Protein AF-H8K9Y7-F1 (afdb_monomer)

Secondary structure (DSSP, 8-state):
-PPPPP--GGG-------------------------------HHHHHHHHHHHHHTT--HHHHHHHHHHHHHHHHT-

pLDDT: mean 77.6, std 19.09, range [39.56, 97.69]

Foldseek 3Di:
DPDDDDDCPVVDDPPPPPPCPVPPPPPPDPDPPDDDDDDDDDPVVVVVLVVVCVVVVHDSVRVVVVVVVVVCVVVPD

Mean predicted aligned error: 16.08 Å

Radius of gyration: 24.53 Å; Cα contacts (8 Å, |Δi|>4): 10; chains: 1; bounding box: 80×37×38 Å

Sequence (77 aa):
MRKKKFDLTSDLVEVSHATQIAKANNENKASSKVVLITLSIEEARRADFKSWCARHRFKMNEAFMEGFKLLKEKHGE

Structure (mmCIF, N/CA/C/O backbone):
data_AF-H8K9Y7-F1
#
_entry.id   AF-H8K9Y7-F1
#
loop_
_atom_site.group_PDB
_atom_site.id
_atom_site.type_symbol
_atom_site.label_atom_id
_atom_site.label_alt_id
_atom_site.label_comp_id
_atom_site.label_asym_id
_atom_site.label_entity_id
_atom_site.label_seq_id
_atom_site.pdbx_PDB_ins_code
_atom_site.Cartn_x
_atom_site.Cartn_y
_atom_site.Cartn_z
_atom_site.occupancy
_atom_site.B_iso_or_equiv
_atom_site.auth_seq_id
_atom_site.auth_comp_id
_atom_site.auth_asym_id
_atom_site.auth_atom_id
_atom_site.pdbx_PDB_model_num
ATOM 1 N N . MET A 1 1 ? 61.830 -22.531 18.815 1.00 54.16 1 MET A N 1
ATOM 2 C CA . MET A 1 1 ? 61.020 -21.321 19.090 1.00 54.16 1 MET A CA 1
ATOM 3 C C . MET A 1 1 ? 59.696 -21.435 18.347 1.00 54.16 1 MET A C 1
ATOM 5 O O . MET A 1 1 ? 59.696 -21.398 17.123 1.00 54.16 1 MET A O 1
ATOM 9 N N . ARG A 1 2 ? 58.577 -21.670 19.047 1.00 60.72 2 ARG A N 1
ATOM 10 C CA . ARG A 1 2 ? 57.253 -21.709 18.403 1.00 60.72 2 ARG A CA 1
ATOM 11 C C . ARG A 1 2 ? 56.885 -20.281 17.992 1.00 60.72 2 ARG A C 1
ATOM 13 O O . ARG A 1 2 ? 56.812 -19.410 18.854 1.00 60.72 2 ARG A O 1
ATOM 20 N N . LYS A 1 3 ? 56.717 -20.032 16.690 1.00 66.75 3 LYS A N 1
ATOM 21 C CA . LYS A 1 3 ? 56.280 -18.725 16.180 1.00 66.75 3 LYS A CA 1
ATOM 22 C C . LYS A 1 3 ? 54.887 -18.432 16.747 1.00 66.75 3 LYS A C 1
ATOM 24 O O . LYS A 1 3 ? 53.981 -19.246 16.572 1.00 66.75 3 LYS A O 1
ATOM 29 N N . LYS A 1 4 ? 54.731 -17.309 17.459 1.00 71.12 4 LYS A N 1
ATOM 30 C CA . LYS A 1 4 ? 53.416 -16.833 17.907 1.00 71.12 4 LYS A CA 1
ATOM 31 C C . LYS A 1 4 ? 52.568 -16.567 16.663 1.00 71.12 4 LYS A C 1
ATOM 33 O O . LYS A 1 4 ? 53.016 -15.859 15.763 1.00 71.12 4 LYS A O 1
ATOM 38 N N . LYS A 1 5 ? 51.383 -17.180 16.595 1.00 73.06 5 LYS A N 1
ATOM 39 C CA . LYS A 1 5 ? 50.387 -16.843 15.576 1.00 73.06 5 LYS A CA 1
ATOM 40 C C . LYS A 1 5 ? 49.950 -15.402 15.817 1.00 73.06 5 LYS A C 1
ATOM 42 O O . LYS A 1 5 ? 49.731 -15.015 16.960 1.00 73.06 5 LYS A O 1
ATOM 47 N N . PHE A 1 6 ? 49.903 -14.631 14.740 1.00 69.81 6 PHE A N 1
ATOM 48 C CA . PHE A 1 6 ? 49.375 -13.278 14.748 1.00 69.81 6 PHE A CA 1
ATOM 49 C C . PHE A 1 6 ? 47.876 -13.374 15.045 1.00 69.81 6 PHE A C 1
ATOM 51 O O . PHE A 1 6 ? 47.154 -14.046 14.308 1.00 69.81 6 PHE A O 1
ATOM 58 N N . ASP A 1 7 ? 47.455 -12.806 16.171 1.00 74.69 7 ASP A N 1
ATOM 59 C CA . ASP A 1 7 ? 46.074 -12.842 16.635 1.00 74.69 7 ASP A CA 1
ATOM 60 C C . ASP A 1 7 ? 45.474 -11.448 16.460 1.00 74.69 7 ASP A C 1
ATOM 62 O O . ASP A 1 7 ? 45.901 -10.498 17.108 1.00 74.69 7 ASP A O 1
ATOM 66 N N . LEU A 1 8 ? 44.537 -11.340 15.520 1.00 69.50 8 LEU A N 1
ATOM 67 C CA . LEU A 1 8 ? 43.827 -10.108 15.175 1.00 69.50 8 LEU A CA 1
ATOM 68 C C . LEU A 1 8 ? 42.541 -9.936 15.991 1.00 69.50 8 L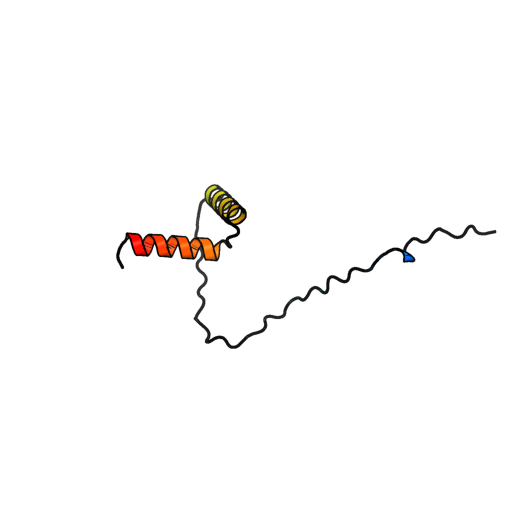EU A C 1
ATOM 70 O O . LEU A 1 8 ? 41.801 -8.981 15.773 1.00 69.50 8 LEU A O 1
ATOM 74 N N . THR A 1 9 ? 42.245 -10.851 16.921 1.00 67.94 9 THR A N 1
ATOM 75 C CA . THR A 1 9 ? 41.021 -10.758 17.726 1.00 67.94 9 THR A CA 1
ATOM 76 C C . THR A 1 9 ? 41.010 -9.562 18.674 1.00 67.94 9 THR A C 1
ATOM 78 O O . THR A 1 9 ? 39.932 -9.142 19.083 1.00 67.94 9 THR A O 1
ATOM 81 N N . SER A 1 10 ? 42.165 -8.951 18.959 1.00 66.00 10 SER A N 1
ATOM 82 C CA . SER A 1 10 ? 42.245 -7.685 19.698 1.00 66.00 10 SER A CA 1
ATOM 83 C C . SER A 1 10 ? 41.715 -6.478 18.918 1.00 66.00 10 SER A C 1
ATOM 85 O O . SER A 1 10 ? 41.297 -5.507 19.542 1.00 66.00 10 SER A O 1
ATOM 87 N N . ASP A 1 11 ? 41.720 -6.532 17.582 1.00 66.00 11 ASP A N 1
ATOM 88 C CA . ASP A 1 11 ? 41.290 -5.423 16.714 1.00 66.00 11 ASP A CA 1
ATOM 89 C C . ASP A 1 11 ? 39.809 -5.535 16.306 1.00 66.00 11 ASP A C 1
ATOM 91 O O . ASP A 1 11 ? 39.274 -4.675 15.601 1.00 66.00 11 ASP A O 1
ATOM 95 N N . LEU A 1 12 ? 39.119 -6.590 16.751 1.00 70.06 12 LEU A N 1
ATOM 96 C CA . LEU A 1 12 ? 37.678 -6.731 16.572 1.00 70.06 12 LEU A CA 1
ATOM 97 C C . LEU A 1 12 ? 36.957 -5.806 17.556 1.00 70.06 12 LEU A C 1
ATOM 99 O O . LEU A 1 12 ? 36.801 -6.115 18.735 1.00 70.06 12 LEU A O 1
ATOM 103 N N . VAL A 1 13 ? 36.468 -4.673 17.054 1.00 66.94 13 VAL A N 1
ATOM 104 C CA . VAL A 1 13 ? 35.472 -3.872 17.770 1.00 66.94 13 VAL A CA 1
ATOM 105 C C . VAL A 1 13 ? 34.163 -4.655 17.769 1.00 66.94 13 VAL A C 1
ATOM 107 O O . VAL A 1 13 ? 33.493 -4.769 16.741 1.00 66.94 13 VAL A O 1
ATOM 110 N N . GLU A 1 14 ? 33.796 -5.206 18.923 1.00 63.72 14 GLU A N 1
ATOM 111 C CA . GLU A 1 14 ? 32.490 -5.820 19.128 1.00 63.72 14 GLU A CA 1
ATOM 112 C C . GLU A 1 14 ? 31.425 -4.715 19.123 1.00 63.72 14 GLU A C 1
ATOM 114 O O . GLU A 1 14 ? 31.110 -4.092 20.137 1.00 63.72 14 GLU A O 1
ATOM 119 N N . VAL A 1 15 ? 30.883 -4.421 17.940 1.00 59.78 15 VAL A N 1
ATOM 120 C CA . VAL A 1 15 ? 29.696 -3.580 17.817 1.00 59.78 15 VAL A CA 1
ATOM 121 C C . VAL A 1 15 ? 28.519 -4.429 18.269 1.00 59.78 15 VAL A C 1
ATOM 123 O O . VAL A 1 15 ? 27.862 -5.104 17.475 1.00 59.78 15 VAL A O 1
ATOM 126 N N . SER A 1 16 ? 28.247 -4.402 19.572 1.00 55.41 16 SER A N 1
ATOM 127 C CA . SER A 1 16 ? 26.967 -4.839 20.097 1.00 55.41 16 SER A CA 1
ATOM 128 C C . SER A 1 16 ? 25.907 -3.909 19.511 1.00 55.41 16 SER A C 1
ATOM 130 O O . SER A 1 16 ? 25.585 -2.863 20.079 1.00 55.41 16 SER A O 1
ATOM 132 N N . HIS A 1 17 ? 25.339 -4.280 18.363 1.00 52.34 17 HIS A N 1
ATOM 133 C CA . HIS A 1 17 ? 23.987 -3.866 18.047 1.00 52.34 17 HIS A CA 1
ATOM 134 C C . HIS A 1 17 ? 23.137 -4.510 19.129 1.00 52.34 17 HIS A C 1
ATOM 136 O O . HIS A 1 17 ? 22.686 -5.648 18.990 1.00 52.34 17 HIS A O 1
ATOM 142 N N . ALA A 1 18 ? 22.986 -3.789 20.246 1.00 46.38 18 ALA A N 1
ATOM 143 C CA . ALA A 1 18 ? 21.896 -3.982 21.166 1.00 46.38 18 ALA A CA 1
ATOM 144 C C . ALA A 1 18 ? 20.668 -3.938 20.275 1.00 46.38 18 ALA A C 1
ATOM 146 O O . ALA A 1 18 ? 20.179 -2.879 19.876 1.00 46.38 18 ALA A O 1
ATOM 147 N N . THR A 1 19 ? 20.247 -5.131 19.877 1.00 47.78 19 THR A N 1
ATOM 148 C CA . THR A 1 19 ? 18.972 -5.366 19.261 1.00 47.78 19 THR A CA 1
ATOM 149 C C . THR A 1 19 ? 18.055 -5.086 20.426 1.00 47.78 19 THR A C 1
ATOM 151 O O . THR A 1 19 ? 17.707 -5.971 21.204 1.00 47.78 19 THR A O 1
ATOM 154 N N . GLN A 1 20 ? 17.741 -3.805 20.613 1.00 47.16 20 GLN A N 1
ATOM 155 C CA . GLN A 1 20 ? 16.513 -3.408 21.243 1.00 47.16 20 GLN A CA 1
ATOM 156 C C . GLN A 1 20 ? 15.451 -3.971 20.307 1.00 47.16 20 GLN A C 1
ATOM 158 O O . GLN A 1 20 ? 14.896 -3.292 19.449 1.00 47.16 20 GLN A O 1
ATOM 163 N N . ILE A 1 21 ? 15.186 -5.268 20.473 1.00 48.94 21 ILE A N 1
ATOM 164 C CA . ILE A 1 21 ? 13.842 -5.786 20.414 1.00 48.94 21 ILE A CA 1
ATOM 165 C C . ILE A 1 21 ? 13.145 -4.943 21.469 1.00 48.94 21 ILE A C 1
ATOM 167 O O . ILE A 1 21 ? 13.141 -5.273 22.656 1.00 48.94 21 ILE A O 1
ATOM 171 N N . ALA A 1 22 ? 12.677 -3.770 21.048 1.00 43.25 22 ALA A N 1
ATOM 172 C CA . ALA A 1 22 ? 11.723 -3.005 21.794 1.00 43.25 22 ALA A CA 1
ATOM 173 C C . ALA A 1 22 ? 10.527 -3.945 21.899 1.00 43.25 22 ALA A C 1
ATOM 175 O O . ALA A 1 22 ? 9.700 -4.052 20.994 1.00 43.25 22 ALA A O 1
ATOM 176 N N . LYS A 1 23 ? 10.507 -4.709 22.999 1.00 45.62 23 LYS A N 1
ATOM 177 C CA . LYS A 1 23 ? 9.284 -5.205 23.603 1.00 45.62 23 LYS A CA 1
ATOM 178 C C . LYS A 1 23 ? 8.314 -4.049 23.488 1.00 45.62 23 LYS A C 1
ATOM 180 O O . LYS A 1 23 ? 8.639 -2.954 23.940 1.00 45.62 23 LYS A O 1
ATOM 185 N N . ALA A 1 24 ? 7.211 -4.297 22.793 1.00 44.75 24 ALA A N 1
ATOM 186 C CA . ALA A 1 24 ? 6.144 -3.344 22.600 1.00 44.75 24 ALA A CA 1
ATOM 187 C C . ALA A 1 24 ? 5.889 -2.620 23.925 1.00 44.75 24 ALA A C 1
ATOM 189 O O . ALA A 1 24 ? 5.325 -3.196 24.857 1.00 44.75 24 ALA A O 1
ATOM 190 N N . ASN A 1 25 ? 6.357 -1.374 24.019 1.00 39.56 25 ASN A N 1
ATOM 191 C CA . ASN A 1 25 ? 5.866 -0.468 25.029 1.00 39.56 25 ASN A CA 1
ATOM 192 C C . ASN A 1 25 ? 4.414 -0.238 24.632 1.00 39.56 25 ASN A C 1
ATOM 194 O O . ASN A 1 25 ? 4.111 0.489 23.686 1.00 39.56 25 ASN A O 1
ATOM 198 N N . ASN A 1 26 ? 3.531 -0.950 25.330 1.00 49.00 26 ASN A N 1
ATOM 199 C CA . ASN A 1 26 ? 2.138 -0.587 25.513 1.00 49.00 26 ASN A CA 1
ATOM 200 C C . ASN A 1 26 ? 2.126 0.777 26.213 1.00 49.00 26 ASN A C 1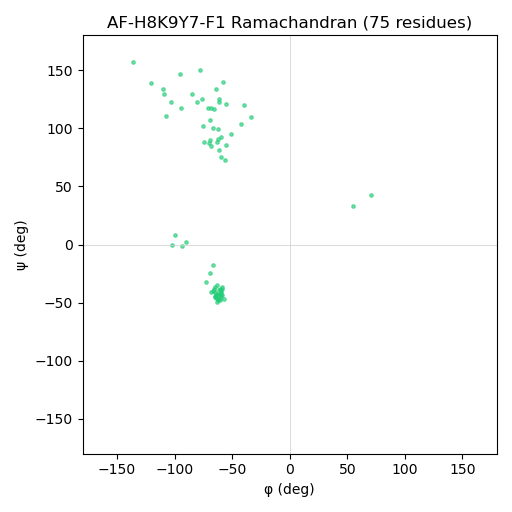
ATOM 202 O O . ASN A 1 26 ? 1.910 0.891 27.417 1.00 49.00 26 ASN A O 1
ATOM 206 N N . GLU A 1 27 ? 2.434 1.827 25.460 1.00 46.31 27 GLU A N 1
ATOM 207 C CA . GLU A 1 27 ? 2.061 3.167 25.855 1.00 46.31 27 GLU A CA 1
ATOM 208 C C . GLU A 1 27 ? 0.539 3.225 25.758 1.00 46.31 27 GLU A C 1
ATOM 210 O O . GLU A 1 27 ? -0.033 3.039 24.682 1.00 46.31 27 GLU A O 1
ATOM 215 N N . ASN A 1 28 ? -0.104 3.447 26.905 1.00 49.69 28 ASN A N 1
ATOM 216 C CA . ASN A 1 28 ? -1.515 3.791 27.060 1.00 49.69 28 ASN A CA 1
ATOM 217 C C . ASN A 1 28 ? -1.857 5.058 26.248 1.00 49.69 28 ASN A C 1
ATOM 219 O O . ASN A 1 28 ? -2.082 6.134 26.797 1.00 49.69 28 ASN A O 1
ATOM 223 N N . LYS A 1 29 ? -1.912 4.948 24.922 1.00 48.88 29 LYS A N 1
ATOM 224 C CA . LYS A 1 29 ? -2.706 5.827 24.070 1.00 48.88 29 LYS A CA 1
ATOM 225 C C . LYS A 1 29 ? -4.102 5.244 24.062 1.00 48.88 29 LYS A C 1
ATOM 227 O O . LYS A 1 29 ? -4.238 4.045 23.832 1.00 48.88 29 LYS A O 1
ATOM 232 N N . ALA A 1 30 ? -5.110 6.080 24.327 1.00 50.28 30 ALA A N 1
ATOM 233 C CA . ALA A 1 30 ? -6.521 5.751 24.136 1.00 50.28 30 ALA A CA 1
ATOM 234 C C . ALA A 1 30 ? -6.640 4.834 22.917 1.00 50.28 30 ALA A C 1
ATOM 236 O O . ALA A 1 30 ? -6.292 5.258 21.814 1.00 50.28 30 ALA A O 1
ATOM 237 N N . SER A 1 31 ? -6.959 3.556 23.150 1.00 57.25 31 SER A N 1
ATOM 238 C CA . SER A 1 31 ? -6.756 2.509 22.156 1.00 57.25 31 SER A CA 1
ATOM 239 C C . SER A 1 31 ? -7.758 2.731 21.033 1.00 57.25 31 SER A C 1
ATOM 241 O O . SER A 1 31 ? -8.881 2.218 21.067 1.00 57.25 31 SER A O 1
ATOM 243 N N . SER A 1 32 ? -7.384 3.551 20.054 1.00 67.75 32 SER A N 1
ATOM 244 C CA . SER A 1 32 ? -8.088 3.604 18.793 1.00 67.75 32 SER A CA 1
ATOM 245 C C . SER A 1 32 ? -8.079 2.173 18.279 1.00 67.75 32 SER A C 1
ATOM 247 O O . SER A 1 32 ? -7.033 1.528 18.204 1.00 67.75 32 SER A O 1
ATOM 249 N N . LYS A 1 33 ? -9.268 1.611 18.059 1.00 81.44 33 LYS A N 1
ATOM 250 C CA . LYS A 1 33 ? -9.397 0.249 17.550 1.00 81.44 33 LYS A CA 1
ATOM 251 C C . LYS A 1 33 ? -8.744 0.230 16.170 1.00 81.44 33 LYS A C 1
ATOM 253 O O . LYS A 1 33 ? -9.332 0.704 15.203 1.00 81.44 33 LYS A O 1
ATOM 258 N N . VAL A 1 34 ? -7.506 -0.250 16.097 1.00 82.38 34 VAL A N 1
ATOM 259 C CA . VAL A 1 34 ? -6.794 -0.422 14.833 1.00 82.38 34 VAL A CA 1
ATOM 260 C C . VAL A 1 34 ? -7.359 -1.668 14.167 1.00 82.38 34 VAL A C 1
ATOM 262 O O . VAL A 1 34 ? -7.395 -2.738 14.773 1.00 82.38 34 VAL A O 1
ATOM 265 N N . VAL A 1 35 ? -7.815 -1.526 12.926 1.00 87.38 35 VAL A N 1
ATOM 266 C CA . VAL A 1 35 ? -8.323 -2.632 12.111 1.00 87.38 35 VAL A CA 1
ATOM 267 C C . VAL A 1 35 ? -7.328 -2.900 10.989 1.00 87.38 35 VAL A C 1
ATOM 269 O O . VAL A 1 35 ? -6.863 -1.970 10.331 1.00 87.38 35 VAL A O 1
ATOM 272 N N . LEU A 1 36 ? -6.994 -4.173 10.770 1.00 89.75 36 LEU A N 1
ATOM 273 C CA . LEU A 1 36 ? -6.159 -4.587 9.647 1.00 89.75 36 LEU A CA 1
ATOM 274 C C . LEU A 1 36 ? -7.011 -4.669 8.377 1.00 89.75 36 LEU A C 1
ATOM 276 O O . LEU A 1 36 ? -7.969 -5.436 8.319 1.00 89.75 36 LEU A O 1
ATOM 280 N N . ILE A 1 37 ? -6.623 -3.919 7.348 1.00 88.44 37 ILE A N 1
ATOM 281 C CA . ILE A 1 37 ? -7.215 -4.007 6.011 1.00 88.44 37 ILE A CA 1
ATOM 282 C C . ILE A 1 37 ? -6.244 -4.780 5.118 1.00 88.44 37 ILE A C 1
ATOM 284 O O . ILE A 1 37 ? -5.087 -4.390 4.968 1.00 88.44 37 ILE A O 1
ATOM 288 N N . THR A 1 38 ? -6.721 -5.874 4.524 1.00 93.12 38 THR A N 1
ATOM 289 C CA . THR A 1 38 ? -5.961 -6.673 3.553 1.00 93.12 38 THR A CA 1
ATOM 290 C C . THR A 1 38 ? -6.574 -6.478 2.174 1.00 93.12 38 THR A C 1
ATOM 292 O O . THR A 1 38 ? -7.783 -6.618 2.012 1.00 93.12 38 THR A O 1
ATOM 295 N N . LEU A 1 39 ? -5.747 -6.149 1.182 1.00 91.69 39 LEU A N 1
ATOM 296 C CA . LEU A 1 39 ? -6.183 -5.872 -0.186 1.00 91.69 39 LEU A CA 1
ATOM 297 C C . LEU A 1 39 ? -5.505 -6.843 -1.148 1.00 91.69 39 LEU A C 1
ATOM 299 O O . LEU A 1 39 ? -4.308 -7.102 -1.031 1.00 91.69 39 LEU A O 1
ATOM 303 N N . SER A 1 40 ? -6.269 -7.336 -2.120 1.00 94.81 40 SER A N 1
ATOM 304 C CA . SER A 1 40 ? -5.730 -8.104 -3.241 1.00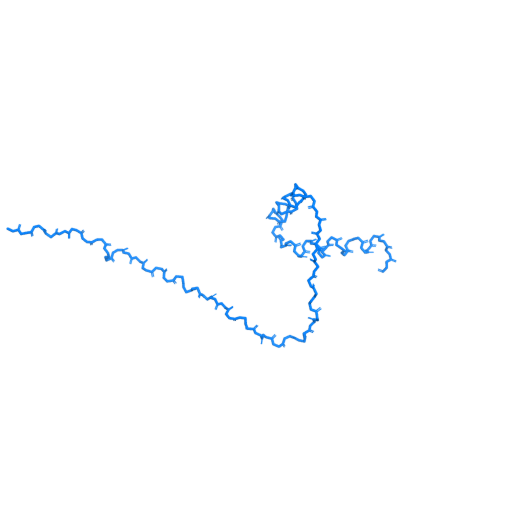 94.81 40 SER A CA 1
ATOM 305 C C . SER A 1 40 ? -5.473 -7.158 -4.406 1.00 94.81 40 SER A C 1
ATOM 307 O O . SER A 1 40 ? -6.399 -6.525 -4.907 1.00 94.81 40 SER A O 1
ATOM 309 N N . ILE A 1 41 ? -4.213 -7.044 -4.815 1.00 94.31 41 ILE A N 1
ATOM 310 C CA . ILE A 1 41 ? -3.777 -6.233 -5.953 1.00 94.31 41 ILE A CA 1
ATOM 311 C C . ILE A 1 41 ? -2.765 -7.025 -6.776 1.00 94.31 41 ILE A C 1
ATOM 313 O O . ILE A 1 41 ? -2.100 -7.921 -6.255 1.00 94.31 41 ILE A O 1
ATOM 317 N N . GLU A 1 42 ? -2.624 -6.669 -8.049 1.00 97.69 42 GLU A N 1
ATOM 318 C CA . GLU A 1 42 ? -1.579 -7.219 -8.913 1.00 97.69 42 GLU A CA 1
ATOM 319 C C . GLU A 1 42 ? -0.186 -6.961 -8.323 1.00 97.69 42 GLU A C 1
ATOM 321 O O . GLU A 1 42 ? 0.108 -5.871 -7.817 1.00 97.69 42 GLU A O 1
ATOM 326 N N . GLU A 1 43 ? 0.699 -7.952 -8.431 1.00 95.88 43 GLU A N 1
ATOM 327 C CA . GLU A 1 43 ? 2.056 -7.868 -7.888 1.00 95.88 43 GLU A CA 1
ATOM 328 C C . GLU A 1 43 ? 2.852 -6.705 -8.496 1.00 95.88 43 GLU A C 1
ATOM 330 O O . GLU A 1 43 ? 3.511 -5.964 -7.763 1.00 95.88 43 GLU A O 1
ATOM 335 N N . ALA A 1 44 ? 2.711 -6.478 -9.806 1.00 96.81 44 ALA A N 1
ATOM 336 C CA . ALA A 1 44 ? 3.338 -5.354 -10.499 1.00 96.81 44 ALA A CA 1
ATOM 337 C C . ALA A 1 44 ? 2.932 -4.006 -9.878 1.00 96.81 44 ALA A C 1
ATOM 339 O O . ALA A 1 44 ? 3.784 -3.196 -9.517 1.00 96.81 44 ALA A O 1
ATOM 340 N N . ARG A 1 45 ? 1.632 -3.808 -9.617 1.00 96.12 45 ARG A N 1
ATOM 341 C CA . ARG A 1 45 ? 1.123 -2.580 -8.985 1.00 96.12 45 ARG A CA 1
ATOM 342 C C . ARG A 1 45 ? 1.629 -2.413 -7.557 1.00 96.12 45 ARG A C 1
ATOM 344 O O . ARG A 1 45 ? 1.918 -1.295 -7.131 1.00 96.12 45 ARG A O 1
ATOM 351 N N . ARG A 1 46 ? 1.766 -3.512 -6.807 1.00 95.50 46 ARG A N 1
ATOM 352 C CA . ARG A 1 46 ? 2.365 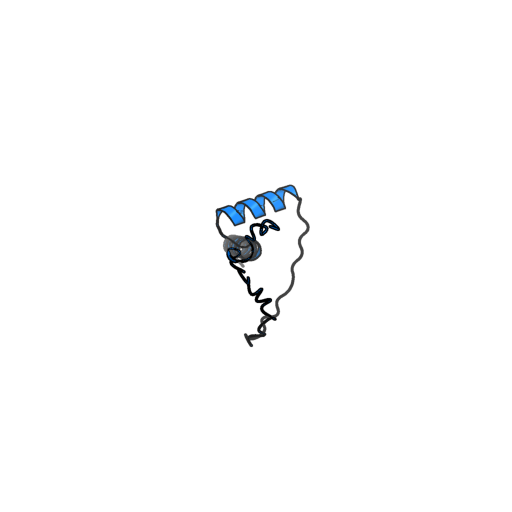-3.486 -5.464 1.00 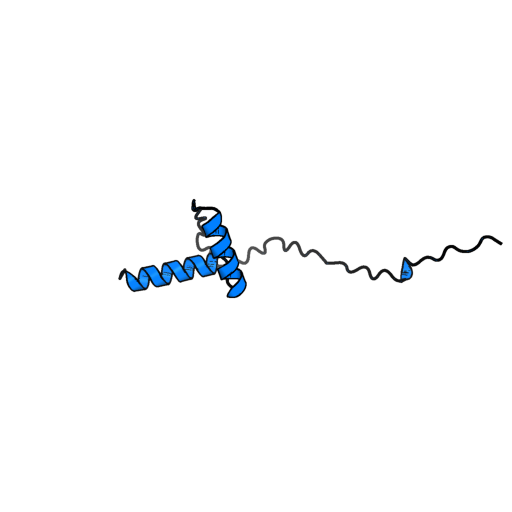95.50 46 ARG A CA 1
ATOM 353 C C . ARG A 1 46 ? 3.827 -3.042 -5.519 1.00 95.50 46 ARG A C 1
ATOM 355 O O . ARG A 1 46 ? 4.248 -2.254 -4.669 1.00 95.50 46 ARG A O 1
ATOM 362 N N . ALA A 1 47 ? 4.591 -3.547 -6.486 1.00 96.69 47 ALA A N 1
ATOM 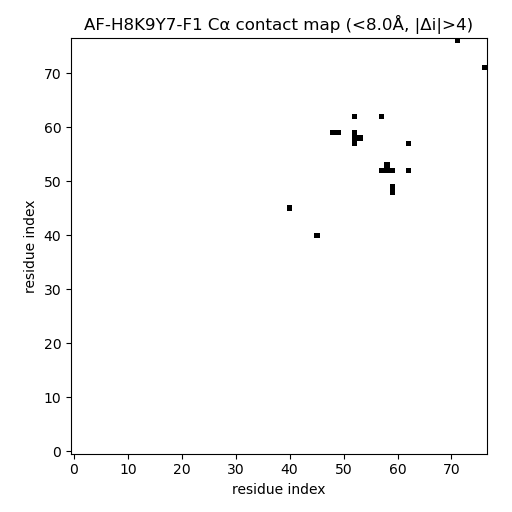363 C CA . ALA A 1 47 ? 5.995 -3.194 -6.675 1.00 96.69 47 ALA A CA 1
ATOM 364 C C . ALA A 1 47 ? 6.158 -1.713 -7.052 1.00 96.69 47 ALA A C 1
ATOM 366 O O . ALA A 1 47 ? 6.975 -1.011 -6.445 1.00 96.69 47 ALA A O 1
ATOM 367 N N . ASP A 1 48 ? 5.323 -1.216 -7.965 1.00 96.94 48 ASP A N 1
ATOM 368 C CA . ASP A 1 48 ? 5.303 0.192 -8.365 1.00 96.94 48 ASP A CA 1
ATOM 369 C C . ASP A 1 48 ? 4.946 1.106 -7.192 1.00 96.94 48 ASP A C 1
ATOM 371 O O . ASP A 1 48 ? 5.661 2.072 -6.908 1.00 96.94 48 ASP A O 1
ATOM 375 N N . PHE A 1 49 ? 3.893 0.762 -6.443 1.00 95.62 49 PHE A N 1
ATOM 376 C CA . PHE A 1 49 ? 3.476 1.510 -5.259 1.00 95.62 49 PHE A CA 1
ATOM 377 C C . PHE A 1 49 ? 4.579 1.556 -4.195 1.00 95.62 49 PHE A C 1
ATOM 379 O O . PHE A 1 49 ? 4.883 2.623 -3.655 1.00 95.62 49 PHE A O 1
ATOM 386 N N . LYS A 1 50 ? 5.244 0.423 -3.930 1.00 95.56 50 LYS A N 1
ATOM 387 C CA . LYS A 1 50 ? 6.371 0.350 -2.987 1.00 95.56 50 LYS A CA 1
ATOM 388 C C . LYS A 1 50 ? 7.523 1.250 -3.417 1.00 95.56 50 LYS A C 1
ATOM 390 O O . LYS A 1 50 ? 8.066 1.993 -2.599 1.00 95.56 50 LYS A O 1
ATOM 395 N N . SER A 1 51 ? 7.875 1.195 -4.696 1.00 97.25 51 SER A N 1
ATOM 396 C CA . SER A 1 51 ? 8.962 1.987 -5.270 1.00 97.25 51 SER A CA 1
ATOM 397 C C . SER A 1 51 ? 8.642 3.480 -5.238 1.00 97.25 51 SER A C 1
ATOM 399 O O . SER A 1 51 ? 9.506 4.307 -4.946 1.00 97.25 51 SER A O 1
ATOM 401 N N . TR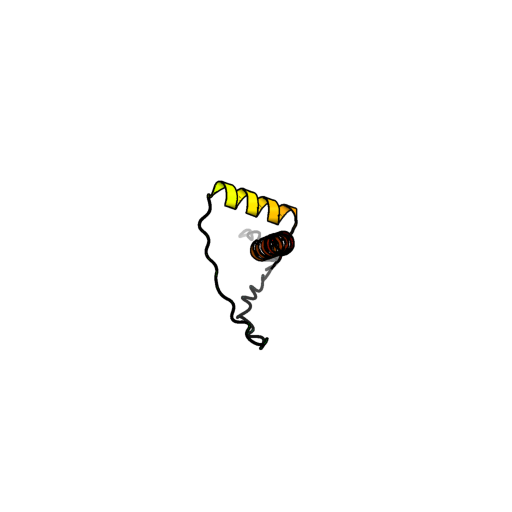P A 1 52 ? 7.387 3.852 -5.491 1.00 96.88 52 TRP A N 1
ATOM 402 C CA . TRP A 1 52 ? 6.924 5.228 -5.361 1.00 96.88 52 TRP A CA 1
ATOM 403 C C . TRP A 1 52 ? 7.002 5.729 -3.913 1.00 96.88 52 TRP A C 1
ATOM 405 O O . TRP A 1 52 ? 7.566 6.800 -3.683 1.00 96.88 52 TRP A O 1
ATOM 415 N N . CYS A 1 53 ? 6.547 4.932 -2.940 1.00 96.94 53 CYS A N 1
ATOM 416 C CA . CYS A 1 53 ? 6.638 5.267 -1.515 1.00 96.94 53 CYS A CA 1
ATOM 417 C C . CYS A 1 53 ? 8.093 5.481 -1.071 1.00 96.94 53 CYS A C 1
ATOM 419 O O . CYS A 1 53 ? 8.395 6.467 -0.402 1.00 96.94 53 CYS A O 1
ATOM 421 N N . ALA A 1 54 ? 9.010 4.608 -1.505 1.00 95.94 54 ALA A N 1
ATOM 422 C CA . ALA A 1 54 ? 10.433 4.720 -1.188 1.00 95.94 54 ALA A CA 1
ATOM 423 C C . ALA A 1 54 ? 11.051 6.026 -1.717 1.00 95.94 54 ALA A C 1
ATOM 425 O O . ALA A 1 54 ? 11.786 6.696 -0.992 1.00 95.94 54 ALA A O 1
ATOM 426 N N . ARG A 1 55 ? 10.706 6.428 -2.950 1.00 96.94 55 ARG A N 1
ATOM 427 C CA . ARG A 1 55 ? 11.183 7.688 -3.551 1.00 96.94 55 ARG A CA 1
ATOM 428 C C . ARG A 1 55 ? 10.710 8.928 -2.793 1.00 96.94 55 ARG A C 1
ATOM 430 O O . ARG A 1 55 ? 11.457 9.894 -2.691 1.00 96.94 55 ARG A O 1
ATOM 437 N N . HIS A 1 56 ? 9.503 8.882 -2.238 1.00 94.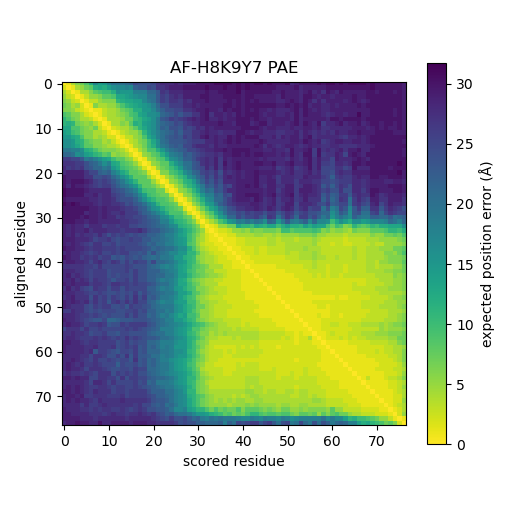69 56 HIS A N 1
ATOM 438 C CA . HIS A 1 56 ? 8.878 10.014 -1.548 1.00 94.69 56 HIS A CA 1
ATOM 439 C C . HIS A 1 56 ? 8.997 9.931 -0.019 1.00 94.69 56 HIS A C 1
ATOM 441 O O . HIS A 1 56 ? 8.410 10.747 0.683 1.00 94.69 56 HIS A O 1
ATOM 447 N N . ARG A 1 57 ? 9.773 8.967 0.502 1.00 94.06 57 ARG A N 1
ATOM 448 C CA . ARG A 1 57 ? 9.970 8.721 1.943 1.00 94.06 57 ARG A CA 1
ATOM 449 C C . ARG A 1 57 ? 8.664 8.504 2.720 1.00 94.06 57 ARG A C 1
ATOM 451 O O . ARG A 1 57 ? 8.590 8.833 3.900 1.00 94.06 57 ARG A O 1
ATOM 458 N N . PHE A 1 58 ? 7.664 7.907 2.079 1.00 93.81 58 PHE A N 1
ATOM 459 C CA . PHE A 1 58 ? 6.418 7.514 2.732 1.00 93.81 58 PHE A CA 1
ATOM 460 C C . PHE A 1 58 ? 6.452 6.054 3.165 1.00 93.81 58 PHE A C 1
ATOM 462 O O . PHE A 1 58 ? 6.999 5.191 2.470 1.00 93.81 58 PHE A O 1
ATOM 469 N N . LYS A 1 59 ? 5.785 5.745 4.280 1.00 94.50 59 LYS A N 1
ATOM 470 C CA . LYS A 1 59 ? 5.382 4.364 4.560 1.00 94.50 59 LYS A CA 1
ATOM 471 C C . LYS A 1 59 ? 4.147 4.013 3.735 1.00 94.50 59 LYS A C 1
ATOM 473 O O . LYS A 1 59 ? 3.308 4.863 3.454 1.00 94.50 59 LYS A O 1
ATOM 478 N N . MET A 1 60 ? 4.004 2.738 3.377 1.00 92.50 60 MET A N 1
ATOM 479 C CA . MET A 1 60 ? 2.893 2.270 2.536 1.00 92.50 60 MET A CA 1
ATOM 480 C C . MET A 1 60 ? 1.515 2.562 3.145 1.00 92.50 60 MET A C 1
ATOM 482 O O . MET A 1 60 ? 0.597 2.926 2.421 1.00 92.50 60 MET A O 1
ATOM 486 N N . ASN A 1 61 ? 1.368 2.428 4.465 1.00 92.56 61 ASN A N 1
ATOM 487 C CA . ASN A 1 61 ? 0.124 2.743 5.168 1.00 92.56 61 ASN A CA 1
ATOM 488 C C . ASN A 1 61 ? -0.175 4.251 5.167 1.00 92.56 61 ASN A C 1
ATOM 490 O O . ASN A 1 61 ? -1.317 4.634 4.954 1.00 92.56 61 ASN A O 1
ATOM 494 N N . GLU A 1 62 ? 0.838 5.097 5.366 1.00 93.12 62 GLU A N 1
ATOM 495 C CA . GLU A 1 62 ? 0.697 6.560 5.317 1.00 93.12 62 GLU A CA 1
ATOM 496 C C . GLU A 1 62 ? 0.281 7.004 3.906 1.00 93.12 62 GLU A C 1
ATOM 498 O O . GLU A 1 62 ? -0.729 7.683 3.751 1.00 93.12 62 GLU A O 1
ATOM 503 N N . ALA A 1 63 ? 0.975 6.521 2.870 1.00 94.69 63 ALA A N 1
ATOM 504 C CA . ALA A 1 63 ? 0.632 6.803 1.476 1.00 94.69 63 ALA A CA 1
ATOM 505 C C . ALA A 1 63 ? -0.777 6.315 1.097 1.00 94.69 63 ALA A C 1
ATOM 507 O O . ALA A 1 63 ? -1.492 6.994 0.362 1.00 94.69 63 ALA A O 1
ATOM 508 N N . PHE A 1 64 ? -1.193 5.151 1.607 1.00 93.88 64 PHE A N 1
ATOM 509 C CA . PHE A 1 64 ? -2.541 4.632 1.387 1.00 93.88 64 PHE A CA 1
ATOM 510 C C . PHE A 1 64 ? -3.612 5.529 2.026 1.00 93.88 64 PHE A C 1
ATOM 512 O O . PHE A 1 64 ? -4.607 5.851 1.378 1.00 93.88 64 PHE A O 1
ATOM 519 N N . MET A 1 65 ? -3.398 5.972 3.269 1.00 93.06 65 MET A N 1
ATOM 520 C CA . MET A 1 65 ? -4.335 6.855 3.972 1.00 93.06 65 MET A CA 1
ATOM 521 C C . MET A 1 65 ? -4.419 8.246 3.334 1.00 93.06 65 MET A C 1
ATOM 523 O O . MET A 1 65 ? -5.519 8.774 3.195 1.00 93.06 65 MET A O 1
ATOM 527 N N . GLU A 1 66 ? -3.294 8.817 2.896 1.00 93.25 66 GLU A N 1
ATOM 528 C CA . GLU A 1 66 ? -3.282 10.086 2.152 1.00 93.25 66 GLU A CA 1
ATOM 529 C C . GLU A 1 66 ? -4.032 9.961 0.819 1.00 93.25 66 GLU A C 1
ATOM 531 O O . GLU A 1 66 ? -4.870 10.801 0.489 1.00 93.25 66 GLU A O 1
ATOM 536 N N . GLY A 1 67 ? -3.817 8.867 0.081 1.00 92.00 67 GLY A N 1
ATOM 537 C CA . GLY A 1 67 ? -4.573 8.586 -1.141 1.00 92.00 67 GLY A CA 1
ATOM 538 C C . GLY A 1 67 ? -6.080 8.477 -0.890 1.00 92.00 67 GLY A C 1
ATOM 539 O O . GLY A 1 67 ? -6.878 9.033 -1.644 1.00 92.00 67 GLY A O 1
ATOM 540 N N . PHE A 1 68 ? -6.477 7.813 0.199 1.00 91.62 68 PHE A N 1
ATOM 541 C CA . PHE A 1 68 ? -7.880 7.718 0.601 1.00 91.62 68 PHE A CA 1
ATOM 542 C C . PHE A 1 68 ? -8.475 9.083 0.975 1.00 91.62 68 PHE A C 1
ATOM 544 O O . PHE A 1 68 ? -9.595 9.395 0.573 1.00 91.62 68 PHE A O 1
ATOM 551 N N . LYS A 1 69 ? -7.718 9.929 1.685 1.00 92.94 69 LYS A N 1
ATOM 552 C CA . LYS A 1 69 ? -8.133 11.293 2.034 1.00 92.94 69 LYS A CA 1
ATOM 553 C C . LYS A 1 69 ? -8.397 12.143 0.788 1.00 92.94 69 LYS A C 1
ATOM 555 O O . LYS A 1 69 ? -9.460 12.749 0.693 1.00 92.94 69 LYS A O 1
ATOM 560 N N . LEU A 1 70 ? -7.487 12.120 -0.188 1.00 93.06 70 LEU A N 1
ATOM 561 C CA . LEU A 1 70 ? -7.644 12.842 -1.458 1.00 93.06 70 LEU A CA 1
ATOM 562 C C . LEU A 1 70 ? -8.868 12.367 -2.252 1.00 93.06 70 LEU A C 1
ATOM 564 O O . LEU A 1 70 ? -9.577 13.171 -2.856 1.00 93.06 70 LEU A O 1
ATOM 568 N N . LEU A 1 71 ? -9.135 11.056 -2.249 1.00 93.06 71 LEU A N 1
ATOM 569 C CA . LEU A 1 71 ? -10.342 10.503 -2.864 1.00 93.06 71 LEU A CA 1
ATOM 570 C C . LEU A 1 71 ? -11.605 11.000 -2.156 1.00 93.06 71 LEU A C 1
ATOM 572 O O . LEU A 1 71 ? -12.550 11.404 -2.828 1.00 93.06 71 LEU A O 1
ATOM 576 N N . LYS A 1 72 ? -11.611 11.024 -0.821 1.00 92.44 72 LYS A N 1
ATOM 577 C CA . LYS A 1 72 ? -12.747 11.519 -0.040 1.00 92.44 72 LYS A CA 1
ATOM 578 C C . LYS A 1 72 ? -13.033 12.999 -0.317 1.00 92.44 72 LYS A C 1
ATOM 580 O O . LYS A 1 72 ? -14.168 13.351 -0.622 1.00 92.44 72 LYS A O 1
ATOM 585 N N . GLU A 1 73 ? -12.002 13.844 -0.308 1.00 93.25 73 GLU A N 1
ATOM 586 C CA . GLU A 1 73 ? -12.119 15.277 -0.628 1.00 93.25 73 GLU A CA 1
ATOM 587 C C . GLU A 1 73 ? -12.670 15.511 -2.043 1.00 93.25 73 GLU A C 1
ATOM 589 O O . GLU A 1 73 ? -13.461 16.425 -2.265 1.00 93.25 73 GLU A O 1
ATOM 594 N N . LYS A 1 74 ? -12.296 14.654 -2.999 1.00 90.88 74 LYS A N 1
ATOM 595 C CA . LYS A 1 74 ? -12.785 14.721 -4.380 1.00 90.88 74 LYS A CA 1
ATOM 596 C C . LYS A 1 74 ? -14.245 14.279 -4.531 1.00 90.88 74 LYS A C 1
ATOM 598 O O . LYS A 1 74 ? -14.928 14.772 -5.428 1.00 90.88 74 LYS A O 1
ATOM 603 N N . HIS A 1 75 ? -14.703 13.331 -3.716 1.00 88.81 75 HIS A N 1
ATOM 604 C 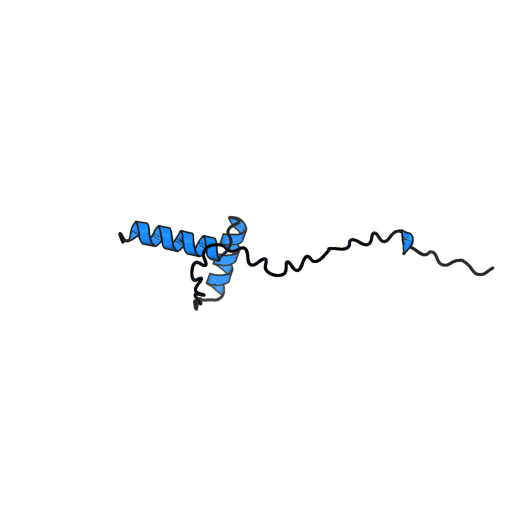CA . HIS A 1 75 ? -16.019 12.699 -3.855 1.00 88.81 75 HIS A CA 1
ATOM 605 C C . HIS A 1 75 ? -17.088 13.214 -2.876 1.00 88.81 75 HIS A C 1
ATOM 607 O O . HIS A 1 75 ? -18.240 12.812 -3.005 1.00 88.81 75 HIS A O 1
ATOM 613 N N . GLY A 1 76 ? -16.755 14.166 -1.997 1.00 67.00 76 GLY A N 1
ATOM 614 C CA . GLY A 1 76 ? -17.741 14.995 -1.296 1.00 67.00 76 GLY A CA 1
ATOM 615 C C . GLY A 1 76 ? -18.576 14.275 -0.234 1.00 67.00 76 GLY A C 1
ATOM 616 O O . GLY A 1 76 ? -19.776 14.525 -0.151 1.00 67.00 76 GLY A O 1
ATOM 617 N N . GLU A 1 77 ? -17.947 13.420 0.577 1.00 55.28 77 GLU A N 1
ATOM 618 C CA . GLU A 1 77 ? -18.497 12.935 1.860 1.00 55.28 77 GLU A CA 1
ATOM 619 C C . GLU A 1 77 ? -17.770 13.543 3.062 1.00 55.28 77 GLU A C 1
ATOM 621 O O . GLU A 1 77 ? -16.524 13.680 3.007 1.00 55.28 77 GLU A O 1
#

Organism: Rickettsia australis (strain Cutlack) (NCBI:txid1105110)

Solvent-accessible surface area (backbone atoms only — not comparable to full-atom values): 5334 Å² total; per-residue (Å²): 133,84,80,77,77,88,74,65,73,83,75,58,79,81,77,75,73,74,75,72,73,68,69,81,76,81,68,90,57,85,76,71,85,81,78,91,82,86,82,93,72,60,66,68,60,52,53,52,51,50,54,51,26,60,76,70,74,42,53,69,67,58,51,49,51,52,52,50,49,56,51,38,72,74,69,73,116

Nearest PDB structures (foldseek):
  6zxf-assembly1_J  TM=6.592E-01  e=8.531E+00  Homo sapiens